Protein AF-A0A1Z4QS61-F1 (afdb_monomer)

pLDDT: mean 78.51, std 22.84, range [30.34, 98.31]

Structure (mmCIF, N/CA/C/O backbone):
data_AF-A0A1Z4QS61-F1
#
_entry.id   AF-A0A1Z4QS61-F1
#
loop_
_atom_site.group_PDB
_atom_site.id
_atom_site.type_symbol
_atom_site.label_atom_id
_atom_site.label_alt_id
_atom_site.label_comp_id
_atom_site.label_asym_id
_atom_site.label_entity_id
_atom_site.label_seq_id
_atom_site.pdbx_PDB_ins_code
_atom_site.Cartn_x
_atom_site.Cartn_y
_atom_site.Cartn_z
_atom_site.occupancy
_atom_site.B_iso_or_equiv
_atom_site.auth_seq_id
_atom_site.auth_comp_id
_atom_site.auth_asym_id
_atom_site.auth_atom_id
_atom_site.pdbx_PDB_model_num
ATOM 1 N N . MET A 1 1 ? 32.105 55.973 -30.816 1.00 40.69 1 MET A N 1
ATOM 2 C CA . MET A 1 1 ? 32.150 54.498 -30.723 1.00 40.69 1 MET A CA 1
ATOM 3 C C . MET A 1 1 ? 32.504 54.141 -29.289 1.00 40.69 1 MET A C 1
ATOM 5 O O . MET A 1 1 ? 33.666 54.233 -28.927 1.00 40.69 1 MET A O 1
ATOM 9 N N . LEU A 1 2 ? 31.498 53.883 -28.447 1.00 30.34 2 LEU A N 1
ATOM 10 C CA . LEU A 1 2 ? 31.691 53.588 -27.025 1.00 30.34 2 LEU A CA 1
ATOM 11 C C . LEU A 1 2 ? 31.617 52.071 -26.820 1.00 30.34 2 LEU A C 1
ATOM 13 O O . LEU A 1 2 ? 30.568 51.462 -27.009 1.00 30.34 2 LEU A O 1
ATOM 17 N N . SER A 1 3 ? 32.747 51.473 -26.465 1.00 35.41 3 SER A N 1
ATOM 18 C CA . SER A 1 3 ? 32.865 50.081 -26.044 1.00 35.41 3 SER A CA 1
ATOM 19 C C . SER A 1 3 ? 32.404 49.947 -24.593 1.00 35.41 3 SER A C 1
ATOM 21 O O . SER A 1 3 ? 33.088 50.417 -23.683 1.00 35.41 3 SER A O 1
ATOM 23 N N . VAL A 1 4 ? 31.258 49.308 -24.364 1.00 44.78 4 VAL A N 1
ATOM 24 C CA . VAL A 1 4 ? 30.815 48.940 -23.013 1.00 44.78 4 VAL A CA 1
ATOM 25 C C . VAL A 1 4 ? 31.485 47.619 -22.639 1.00 44.78 4 VAL A C 1
ATOM 27 O O . VAL A 1 4 ? 31.151 46.568 -23.180 1.00 44.78 4 VAL A O 1
ATOM 30 N N . GLN A 1 5 ? 32.462 47.679 -21.733 1.00 44.47 5 GLN A N 1
ATOM 31 C CA . GLN A 1 5 ? 33.024 46.495 -21.090 1.00 44.47 5 GLN A CA 1
ATOM 32 C C . GLN A 1 5 ? 32.063 45.996 -20.005 1.00 44.47 5 GLN A C 1
ATOM 34 O O . GLN A 1 5 ? 31.760 46.717 -19.056 1.00 44.47 5 GLN A O 1
ATOM 39 N N . PHE A 1 6 ? 31.602 44.752 -20.132 1.00 41.78 6 PHE A N 1
ATOM 40 C CA . PHE A 1 6 ? 30.799 44.087 -19.108 1.00 41.78 6 PHE A CA 1
ATOM 41 C C . PHE A 1 6 ? 31.707 43.498 -18.021 1.00 41.78 6 PHE A C 1
ATOM 43 O O . PHE A 1 6 ? 32.411 42.512 -18.232 1.00 41.78 6 PHE A O 1
ATOM 50 N N . ASN A 1 7 ? 31.687 44.118 -16.841 1.00 44.28 7 ASN A N 1
ATOM 51 C CA . ASN A 1 7 ? 32.358 43.635 -15.639 1.00 44.28 7 ASN A CA 1
ATOM 52 C C . ASN A 1 7 ? 31.448 42.618 -14.920 1.00 44.28 7 ASN A C 1
ATOM 54 O O . ASN A 1 7 ? 30.416 42.979 -14.357 1.00 44.28 7 ASN A O 1
ATOM 58 N N . TYR A 1 8 ? 31.819 41.335 -14.950 1.00 46.06 8 TYR A N 1
ATOM 59 C CA . TYR A 1 8 ? 30.986 40.220 -14.476 1.00 46.06 8 TYR A CA 1
ATOM 60 C C . TYR A 1 8 ? 30.789 40.158 -12.947 1.00 46.06 8 TYR A C 1
ATOM 62 O O . TYR A 1 8 ? 30.007 39.343 -12.462 1.00 46.06 8 TYR A O 1
ATOM 70 N N . LYS A 1 9 ? 31.466 41.009 -12.161 1.00 39.69 9 LYS A N 1
ATOM 71 C CA . LYS A 1 9 ? 31.415 40.969 -10.687 1.00 39.69 9 LYS A CA 1
ATOM 72 C C . LYS A 1 9 ? 30.231 41.718 -10.051 1.00 39.69 9 LYS A C 1
ATOM 74 O O . LYS A 1 9 ? 30.131 41.736 -8.830 1.00 39.69 9 LYS A O 1
ATOM 79 N N . GLN A 1 10 ? 29.319 42.287 -10.847 1.00 42.16 10 GLN A N 1
ATOM 80 C CA . GLN A 1 10 ? 28.096 42.961 -10.367 1.00 42.16 10 GLN A CA 1
ATOM 81 C C . GLN A 1 10 ? 26.777 42.268 -10.765 1.00 42.16 10 GLN A C 1
ATOM 83 O O . GLN A 1 10 ? 25.709 42.806 -10.500 1.00 42.16 10 GLN A O 1
ATOM 88 N N . VAL A 1 11 ? 26.809 41.055 -11.330 1.00 48.56 11 VAL A N 1
ATOM 89 C CA . VAL A 1 11 ? 25.585 40.281 -11.666 1.00 48.56 11 VAL A CA 1
ATOM 90 C C . VAL A 1 11 ? 25.085 39.444 -10.471 1.00 48.56 11 VAL A C 1
ATOM 92 O O . VAL A 1 11 ? 24.235 38.571 -10.602 1.00 48.56 11 VAL A O 1
ATOM 95 N N . LEU A 1 12 ? 25.610 39.708 -9.272 1.00 48.03 12 LEU A N 1
ATOM 96 C CA . LEU A 1 12 ? 25.282 38.989 -8.045 1.00 48.03 12 LEU A CA 1
ATOM 97 C C . LEU A 1 12 ? 24.601 39.922 -7.041 1.00 48.03 12 LEU A C 1
ATOM 99 O O . LEU A 1 12 ? 25.188 40.292 -6.030 1.00 48.03 12 LEU A O 1
ATOM 103 N N . ASN A 1 13 ? 23.383 40.350 -7.360 1.00 39.97 13 ASN A N 1
ATOM 104 C CA . ASN A 1 13 ? 22.291 40.571 -6.410 1.00 39.97 13 ASN A CA 1
ATOM 105 C C . ASN A 1 13 ? 21.088 41.172 -7.141 1.00 39.97 13 ASN A C 1
ATOM 107 O O . ASN A 1 13 ? 21.248 42.049 -7.979 1.00 39.97 13 ASN A O 1
ATOM 111 N N . LEU A 1 14 ? 19.900 40.723 -6.733 1.00 40.38 14 LEU A N 1
ATOM 112 C CA . LEU A 1 14 ? 18.563 41.107 -7.199 1.00 40.38 14 LEU A CA 1
ATOM 113 C C . LEU A 1 14 ? 18.094 40.468 -8.514 1.00 40.38 14 LEU A C 1
ATOM 115 O O . LEU A 1 14 ? 18.149 41.064 -9.583 1.00 40.38 14 LEU A O 1
ATOM 119 N N . ALA A 1 15 ? 17.427 39.322 -8.376 1.00 40.47 15 ALA A N 1
ATOM 120 C CA . ALA A 1 15 ? 16.177 39.101 -9.095 1.00 40.47 15 ALA A CA 1
ATOM 121 C C . ALA A 1 15 ? 15.183 38.331 -8.207 1.00 40.47 15 ALA A C 1
ATOM 123 O O . ALA A 1 15 ? 15.268 37.122 -8.034 1.00 40.47 15 ALA A O 1
ATOM 124 N N . CYS A 1 16 ? 14.267 39.111 -7.633 1.00 40.31 16 CYS A N 1
ATOM 125 C CA . CYS A 1 16 ? 12.864 38.799 -7.365 1.00 40.31 16 CYS A CA 1
ATOM 126 C C . CYS A 1 16 ? 12.505 37.589 -6.484 1.00 40.31 16 CYS A C 1
ATOM 128 O O . CYS A 1 16 ? 12.325 36.456 -6.917 1.00 40.31 16 CYS A O 1
ATOM 130 N N . ILE A 1 17 ? 12.220 37.944 -5.231 1.00 43.66 17 ILE A N 1
ATOM 131 C CA . ILE A 1 17 ? 11.199 37.337 -4.379 1.00 43.66 17 ILE A CA 1
ATOM 132 C C . ILE A 1 17 ? 9.863 37.252 -5.140 1.00 43.66 17 ILE A C 1
ATOM 134 O O . ILE A 1 17 ? 9.443 38.224 -5.764 1.00 43.66 17 ILE A O 1
ATOM 138 N N . SER A 1 18 ? 9.204 36.097 -4.988 1.00 52.41 18 SER A N 1
ATOM 139 C CA . SER A 1 18 ? 7.803 35.765 -5.299 1.00 52.41 18 SER A CA 1
ATOM 140 C C . SER A 1 18 ? 7.351 35.927 -6.750 1.00 52.41 18 SER A C 1
ATOM 142 O O . SER A 1 18 ? 7.246 37.046 -7.219 1.00 52.41 18 SER A O 1
ATOM 144 N N . VAL A 1 19 ? 6.958 34.826 -7.402 1.00 38.25 19 VAL A N 1
ATOM 145 C CA . VAL A 1 19 ? 5.562 34.536 -7.795 1.00 38.25 19 VAL A CA 1
ATOM 146 C C . VAL A 1 19 ? 5.474 33.037 -8.113 1.00 38.25 19 VAL A C 1
ATOM 148 O O . VAL A 1 19 ? 6.235 32.528 -8.927 1.00 38.25 19 VAL A O 1
ATOM 151 N N . GLY A 1 20 ? 4.518 32.342 -7.493 1.00 40.50 20 GLY A N 1
ATOM 152 C CA . GLY A 1 20 ? 4.046 31.043 -7.968 1.00 40.50 20 GLY A CA 1
ATOM 153 C C . GLY A 1 20 ? 4.617 29.841 -7.227 1.00 40.50 20 GLY A C 1
ATOM 154 O O . GLY A 1 20 ? 5.466 29.123 -7.742 1.00 40.50 20 GLY A O 1
ATOM 155 N N . PHE A 1 21 ? 4.028 29.523 -6.071 1.00 46.56 21 PHE A N 1
ATOM 156 C CA . PHE A 1 21 ? 3.717 28.117 -5.821 1.00 46.56 21 PHE A CA 1
ATOM 157 C C . PHE A 1 21 ? 3.031 27.604 -7.090 1.00 46.56 21 PHE A C 1
ATOM 159 O O . PHE A 1 21 ? 1.909 28.016 -7.391 1.00 46.56 21 PHE A O 1
ATOM 166 N N . VAL A 1 22 ? 3.716 26.761 -7.861 1.00 41.34 22 VAL A N 1
ATOM 167 C CA . VAL A 1 22 ? 3.061 25.957 -8.886 1.00 41.34 22 VAL A CA 1
ATOM 168 C C . VAL A 1 22 ? 2.169 25.000 -8.109 1.00 41.34 22 VAL A C 1
ATOM 170 O O . VAL A 1 22 ? 2.571 23.909 -7.713 1.00 41.34 22 VAL A O 1
ATOM 173 N N . PHE A 1 23 ? 0.947 25.447 -7.825 1.00 44.31 23 PHE A N 1
ATOM 174 C CA . PHE A 1 23 ? -0.162 24.535 -7.664 1.00 44.31 23 PHE A CA 1
ATOM 175 C C . PHE A 1 23 ? -0.207 23.768 -8.979 1.00 44.31 23 PHE A C 1
ATOM 177 O O . PHE A 1 23 ? -0.725 24.262 -9.979 1.00 44.31 23 PHE A O 1
ATOM 184 N N . PHE A 1 24 ? 0.368 22.567 -8.994 1.00 37.81 24 PHE A N 1
ATOM 185 C CA . PHE A 1 24 ? -0.113 21.549 -9.904 1.00 37.81 24 PHE A CA 1
ATOM 186 C C . PHE A 1 24 ? -1.579 21.341 -9.523 1.00 37.81 24 PHE A C 1
ATOM 188 O O . PHE A 1 24 ? -1.915 20.534 -8.658 1.00 37.81 24 PHE A O 1
ATOM 195 N N . LEU A 1 25 ? -2.454 22.130 -10.148 1.00 40.47 25 LEU A N 1
ATOM 196 C CA . LEU A 1 25 ? -3.815 21.733 -10.442 1.00 40.47 25 LEU A CA 1
ATOM 197 C C . LEU A 1 25 ? -3.661 20.521 -11.353 1.00 40.47 25 LEU A C 1
ATOM 199 O O . LEU A 1 25 ? -3.701 20.623 -12.577 1.00 40.47 25 LEU A O 1
ATOM 203 N N . THR A 1 26 ? -3.398 19.365 -10.746 1.00 50.16 26 THR A N 1
ATOM 204 C CA . THR A 1 26 ? -3.689 18.115 -11.417 1.00 50.16 26 THR A CA 1
ATOM 205 C C . THR A 1 26 ? -5.160 18.222 -11.804 1.00 50.16 26 THR A C 1
ATOM 207 O O . THR A 1 26 ? -5.977 18.634 -10.968 1.00 50.16 26 THR A O 1
ATOM 210 N N . PRO A 1 27 ? -5.537 17.938 -13.061 1.00 39.41 27 PRO A N 1
ATOM 211 C CA . PRO A 1 27 ? -6.939 17.709 -13.326 1.00 39.41 27 PRO A CA 1
ATOM 212 C C . PRO A 1 27 ? -7.346 16.634 -12.325 1.00 39.41 27 PRO A C 1
ATOM 214 O O . PRO A 1 27 ? -6.753 15.551 -12.302 1.00 39.41 27 PRO A O 1
ATOM 217 N N . ALA A 1 28 ? -8.284 16.968 -11.433 1.00 45.16 28 ALA A N 1
ATOM 218 C CA . ALA A 1 28 ? -8.984 15.963 -10.662 1.00 45.16 28 ALA A CA 1
ATOM 219 C C . ALA A 1 28 ? -9.399 14.936 -11.704 1.00 45.16 28 ALA A C 1
ATOM 221 O O . ALA A 1 28 ? -10.130 15.288 -12.631 1.00 45.16 28 ALA A O 1
ATOM 222 N N . ALA A 1 29 ? -8.799 13.744 -11.645 1.00 46.62 29 ALA A N 1
ATOM 223 C CA . ALA A 1 29 ? -9.075 12.698 -12.603 1.00 46.62 29 ALA A CA 1
ATOM 224 C C . ALA A 1 29 ? -10.589 12.529 -12.572 1.00 46.62 29 ALA A C 1
ATOM 226 O O . ALA A 1 29 ? -11.142 12.049 -11.580 1.00 46.62 29 ALA A O 1
ATOM 227 N N . ASN A 1 30 ? -11.258 13.041 -13.606 1.00 41.47 30 ASN A N 1
ATOM 228 C CA . ASN A 1 30 ? -12.687 12.911 -13.771 1.00 41.47 30 ASN A CA 1
ATOM 229 C C . ASN A 1 30 ? -12.888 11.423 -14.004 1.00 41.47 30 ASN A C 1
ATOM 231 O O . ASN A 1 30 ? -12.782 10.931 -15.124 1.00 41.47 30 ASN A O 1
ATOM 235 N N . SER A 1 31 ? -13.086 10.689 -12.912 1.00 46.88 31 SER A N 1
ATOM 236 C CA . SER A 1 31 ? -13.507 9.307 -12.939 1.00 46.88 31 SER A CA 1
ATOM 237 C C . SER A 1 31 ? -14.890 9.315 -13.570 1.00 46.88 31 SER A C 1
ATOM 239 O O . SER A 1 31 ? -15.891 9.492 -12.870 1.00 46.88 31 SER A O 1
ATOM 241 N N . GLN A 1 32 ? -14.951 9.196 -14.896 1.00 45.25 32 GLN A N 1
ATOM 242 C CA . GLN A 1 32 ? -16.205 8.908 -15.565 1.00 45.25 32 GLN A CA 1
ATOM 243 C C . GLN A 1 32 ? -16.778 7.654 -14.890 1.00 45.25 32 GLN A C 1
ATOM 245 O O . GLN A 1 32 ? -16.056 6.662 -14.725 1.00 45.25 32 GLN A O 1
ATOM 250 N N . PRO A 1 33 ? -18.026 7.698 -14.399 1.00 46.38 33 PRO A N 1
ATOM 251 C CA . PRO A 1 33 ? -18.638 6.514 -13.832 1.00 46.38 33 PRO A CA 1
ATOM 252 C C . PRO A 1 33 ? -18.687 5.446 -14.925 1.00 46.38 33 PRO A C 1
ATOM 254 O O . PRO A 1 33 ? -19.151 5.711 -16.032 1.00 46.38 33 PRO A O 1
ATOM 257 N N . PHE A 1 34 ? -18.203 4.239 -14.619 1.00 54.38 34 PHE A N 1
ATOM 258 C CA . PHE A 1 34 ? -18.430 3.097 -15.500 1.00 54.38 34 PHE A CA 1
ATOM 259 C C . PHE A 1 34 ? -19.944 2.971 -15.728 1.00 54.38 34 PHE A C 1
ATOM 261 O O . PHE A 1 34 ? -20.699 3.154 -14.765 1.00 54.38 34 PHE A O 1
ATOM 268 N N . PRO A 1 35 ? -20.392 2.657 -16.957 1.00 45.56 35 PRO A N 1
ATOM 269 C CA . PRO A 1 35 ? -21.793 2.762 -17.385 1.00 45.56 35 PRO A CA 1
ATOM 270 C C . PRO A 1 35 ? -22.804 1.987 -16.520 1.00 45.56 35 PRO A C 1
ATOM 272 O O . PRO A 1 35 ? -23.994 2.270 -16.572 1.00 45.56 35 PRO A O 1
ATOM 275 N N . ASN A 1 36 ? -22.338 1.084 -15.652 1.00 53.66 36 ASN A N 1
ATOM 276 C CA . ASN A 1 36 ? -23.175 0.257 -14.782 1.00 53.66 36 ASN A CA 1
ATOM 277 C C . ASN A 1 36 ? -23.084 0.647 -13.292 1.00 53.66 36 ASN A C 1
ATOM 279 O O . ASN A 1 36 ? -23.487 -0.119 -12.421 1.00 53.66 36 ASN A O 1
ATOM 283 N N . GLY A 1 37 ? -22.465 1.785 -12.956 1.00 53.12 37 GLY A N 1
ATOM 284 C CA . GLY A 1 37 ? -22.227 2.207 -11.567 1.00 53.12 37 GLY A CA 1
ATOM 285 C C . GLY A 1 37 ? -21.187 1.367 -10.810 1.00 53.12 37 GLY A C 1
ATOM 286 O O . GLY A 1 37 ? -20.838 1.710 -9.676 1.00 53.12 37 GLY A O 1
ATOM 287 N N . SER A 1 38 ? -20.658 0.316 -11.444 1.00 54.12 38 SER A N 1
ATOM 288 C CA . SER A 1 38 ? -19.641 -0.583 -10.912 1.00 54.12 38 SER A CA 1
ATOM 289 C C . SER A 1 38 ? -18.318 0.147 -10.706 1.00 54.12 38 SER A C 1
ATOM 291 O O . SER A 1 38 ? -17.730 0.679 -11.646 1.00 54.12 38 SER A O 1
ATOM 293 N N . THR A 1 39 ? -17.815 0.146 -9.477 1.00 56.25 39 THR A N 1
ATOM 294 C CA . THR A 1 39 ? -16.443 0.570 -9.198 1.00 56.25 39 THR A CA 1
ATOM 295 C C . THR A 1 39 ? -15.502 -0.471 -9.811 1.00 56.25 39 THR A C 1
ATOM 297 O O . THR A 1 39 ? -15.662 -1.658 -9.513 1.00 56.25 39 THR A O 1
ATOM 300 N N . PRO A 1 40 ? -14.541 -0.090 -10.670 1.00 57.66 40 PRO A N 1
ATOM 301 C CA . PRO A 1 40 ? -13.662 -1.066 -11.294 1.00 57.66 40 PRO A CA 1
ATOM 302 C C . PRO A 1 40 ? -12.863 -1.783 -10.204 1.00 57.66 40 PRO A C 1
ATOM 304 O O . PRO A 1 40 ? -12.410 -1.150 -9.241 1.00 57.66 40 PRO A O 1
ATOM 307 N N . LYS A 1 41 ? -12.708 -3.107 -10.346 1.00 55.78 41 LYS A N 1
ATOM 308 C CA . LYS A 1 41 ? -11.989 -3.959 -9.381 1.00 55.78 41 LYS A CA 1
ATOM 309 C C . LYS A 1 41 ? -10.583 -3.422 -9.092 1.00 55.78 41 LYS A C 1
ATOM 311 O O . LYS A 1 41 ? -10.115 -3.521 -7.967 1.00 55.78 41 LYS A O 1
ATOM 316 N N . PHE A 1 42 ? -9.988 -2.752 -10.075 1.00 62.19 42 PHE A N 1
ATOM 317 C CA . PHE A 1 42 ? -8.706 -2.070 -9.986 1.00 62.19 42 PHE A CA 1
ATOM 318 C C . PHE A 1 42 ? -8.859 -0.628 -10.474 1.00 62.19 42 PHE A C 1
ATOM 320 O O . PHE A 1 42 ? -9.665 -0.354 -11.361 1.00 62.19 42 PHE A O 1
ATOM 327 N N . PHE A 1 43 ? -8.136 0.309 -9.872 1.00 76.19 43 PHE A N 1
ATOM 328 C CA . PHE A 1 43 ? -8.029 1.678 -10.382 1.00 76.19 43 PHE A CA 1
ATOM 329 C C . PHE A 1 43 ? -6.677 1.854 -11.078 1.00 76.19 43 PHE A C 1
ATOM 331 O O . PHE A 1 43 ? -5.799 1.005 -10.944 1.00 76.19 43 PHE A O 1
ATOM 338 N N . ILE A 1 44 ? -6.526 2.919 -11.861 1.00 81.12 44 ILE A N 1
ATOM 339 C CA . ILE A 1 44 ? -5.297 3.214 -12.607 1.00 81.12 44 ILE A CA 1
ATOM 340 C C . ILE A 1 44 ? -4.374 4.128 -11.794 1.00 81.12 44 ILE A C 1
ATOM 342 O O . ILE A 1 44 ? -4.842 4.920 -10.974 1.00 81.12 44 ILE A O 1
ATOM 346 N N . CYS A 1 45 ? -3.064 4.005 -12.013 1.00 89.31 45 CYS A N 1
ATOM 347 C CA . CYS A 1 45 ? -2.094 4.995 -11.545 1.00 89.31 45 CYS A CA 1
ATOM 348 C C . CYS A 1 45 ? -2.379 6.369 -12.190 1.00 89.31 45 CYS A C 1
ATOM 350 O O . CYS A 1 45 ? -3.082 6.430 -13.206 1.00 89.31 45 CYS A O 1
ATOM 352 N N . PRO A 1 46 ? -1.874 7.477 -11.616 1.00 86.00 46 PRO A N 1
ATOM 353 C CA . PRO A 1 46 ? -1.989 8.793 -12.239 1.00 86.00 46 PRO A CA 1
ATOM 354 C C . PRO A 1 46 ? -1.471 8.800 -13.680 1.00 86.00 46 PRO A C 1
ATOM 356 O O . PRO A 1 46 ? -0.613 7.999 -14.047 1.00 86.00 46 PRO A O 1
ATOM 359 N N . GLN A 1 47 ? -1.995 9.714 -14.498 1.00 83.44 47 GLN A N 1
ATOM 360 C CA . GLN A 1 47 ? -1.625 9.819 -15.908 1.00 83.44 47 GLN A CA 1
ATOM 361 C C . GLN A 1 47 ? -0.104 9.942 -16.080 1.00 83.44 47 GLN A C 1
ATOM 363 O O . GLN A 1 47 ? 0.544 10.713 -15.376 1.00 83.44 47 GLN A O 1
ATOM 368 N N . GLY A 1 48 ? 0.446 9.187 -17.035 1.00 83.62 48 GLY A N 1
ATOM 369 C CA . GLY A 1 48 ? 1.883 9.170 -17.309 1.00 83.62 48 GLY A CA 1
ATOM 370 C C . GLY A 1 48 ? 2.712 8.400 -16.278 1.00 83.62 48 GLY A C 1
ATOM 371 O O . GLY A 1 48 ? 3.930 8.529 -16.288 1.00 83.62 48 GLY A O 1
ATOM 372 N N . ILE A 1 49 ? 2.079 7.629 -15.387 1.00 91.12 49 ILE A N 1
ATOM 373 C CA . ILE A 1 49 ? 2.752 6.760 -14.418 1.00 91.12 49 ILE A CA 1
ATOM 374 C C . ILE A 1 49 ? 2.281 5.319 -14.624 1.00 91.12 49 ILE A C 1
ATOM 376 O O . ILE A 1 49 ? 1.080 5.038 -14.684 1.00 91.12 49 ILE A O 1
ATOM 380 N N . THR A 1 50 ? 3.239 4.404 -14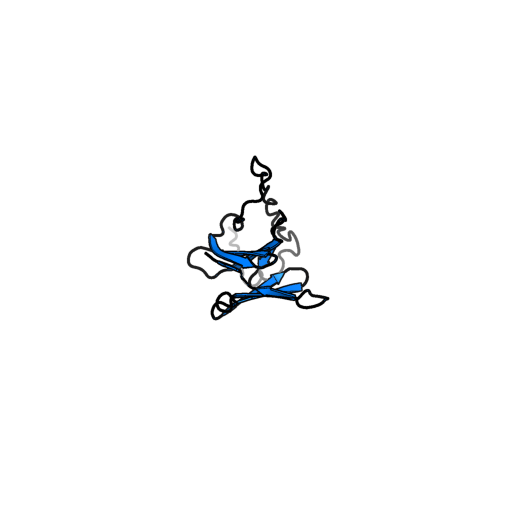.710 1.00 90.94 50 THR A N 1
ATOM 381 C CA . THR A 1 50 ? 3.019 2.976 -14.927 1.00 90.94 50 THR A CA 1
ATOM 382 C C . THR A 1 50 ? 2.707 2.273 -13.609 1.00 90.94 50 THR A C 1
ATOM 384 O O . THR A 1 50 ? 3.196 2.641 -12.541 1.00 90.94 50 THR A O 1
ATOM 387 N N . ARG A 1 51 ? 1.859 1.247 -13.676 1.00 93.00 51 ARG A N 1
ATOM 388 C CA . ARG A 1 51 ? 1.518 0.375 -12.549 1.00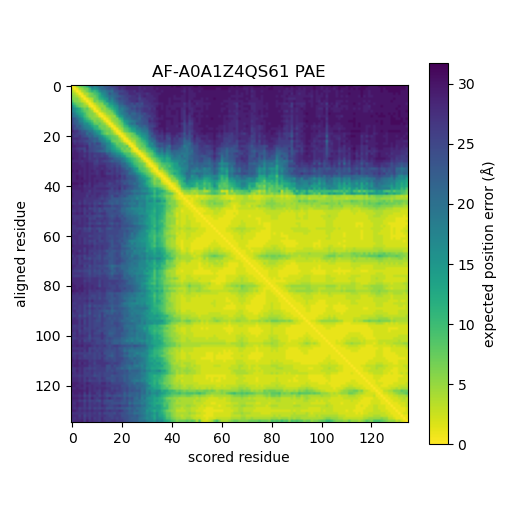 93.00 51 ARG A CA 1
ATOM 389 C C . ARG A 1 51 ? 2.477 -0.809 -12.514 1.00 93.00 51 ARG A C 1
ATOM 391 O O . ARG A 1 51 ? 2.538 -1.551 -13.487 1.00 93.00 51 ARG A O 1
ATOM 398 N N . PHE A 1 52 ? 3.157 -1.012 -11.393 1.00 93.12 52 PHE A N 1
ATOM 399 C CA . PHE A 1 52 ? 4.092 -2.128 -11.216 1.00 93.12 52 PHE A CA 1
ATOM 400 C C . PHE A 1 52 ? 3.465 -3.327 -10.531 1.00 93.12 52 PHE A C 1
ATOM 402 O O . PHE A 1 52 ? 3.728 -4.459 -10.912 1.00 93.12 52 PHE A O 1
ATOM 409 N N . ALA A 1 53 ? 2.626 -3.076 -9.533 1.00 92.31 53 ALA A N 1
ATOM 410 C CA . ALA A 1 53 ? 1.941 -4.129 -8.808 1.00 92.31 53 ALA A CA 1
ATOM 411 C C . ALA A 1 53 ? 0.580 -3.639 -8.342 1.00 92.31 53 ALA A C 1
ATOM 413 O O . ALA A 1 53 ? 0.391 -2.454 -8.042 1.00 92.31 53 ALA A O 1
ATOM 414 N N . THR A 1 54 ? -0.353 -4.572 -8.231 1.00 92.94 54 THR A N 1
ATOM 415 C CA . THR A 1 54 ? -1.647 -4.371 -7.602 1.00 92.94 54 THR A CA 1
ATOM 416 C C . THR A 1 54 ? -1.789 -5.320 -6.433 1.00 92.94 54 THR A C 1
ATOM 418 O O . THR A 1 54 ? -1.580 -6.522 -6.543 1.00 92.94 54 THR A O 1
ATOM 421 N N . LEU A 1 55 ? -2.204 -4.773 -5.296 1.00 93.94 55 LEU A N 1
ATOM 422 C CA . LEU A 1 55 ? -2.441 -5.541 -4.086 1.00 93.94 55 LEU A CA 1
ATOM 423 C C . LEU A 1 55 ? -3.830 -5.231 -3.545 1.00 93.94 55 LEU A C 1
ATOM 425 O O . LEU A 1 55 ? -4.311 -4.102 -3.602 1.00 93.94 55 LEU A O 1
ATOM 429 N N . VAL A 1 56 ? -4.475 -6.242 -2.981 1.00 93.38 56 VAL A N 1
ATOM 430 C CA . VAL A 1 56 ? -5.774 -6.116 -2.321 1.00 93.38 56 VAL A CA 1
ATOM 431 C C . VAL A 1 56 ? -5.603 -6.544 -0.879 1.00 93.38 56 VAL A C 1
ATOM 433 O O . VAL A 1 56 ? -5.131 -7.646 -0.606 1.00 93.38 56 VAL A O 1
ATOM 436 N N . THR A 1 57 ? -6.007 -5.693 0.054 1.00 94.94 57 THR A N 1
ATOM 437 C CA . THR A 1 57 ? -6.065 -6.007 1.479 1.00 94.94 57 THR A CA 1
ATOM 438 C C . THR A 1 57 ? -7.504 -6.280 1.920 1.00 94.94 57 THR A C 1
ATOM 440 O O . THR A 1 57 ? -8.462 -6.285 1.137 1.00 94.94 57 THR A O 1
ATOM 443 N N . THR A 1 58 ? -7.692 -6.503 3.218 1.00 93.44 58 THR A N 1
ATOM 444 C CA . THR A 1 58 ? -9.029 -6.610 3.805 1.00 93.44 58 THR A CA 1
ATOM 445 C C . THR A 1 58 ? -9.865 -5.336 3.640 1.00 93.44 58 THR A C 1
ATOM 447 O O . THR A 1 58 ? -11.086 -5.448 3.548 1.00 93.44 58 THR A O 1
ATOM 450 N N . LYS A 1 59 ? -9.253 -4.143 3.564 1.00 94.69 59 LYS A N 1
ATOM 451 C CA . LYS A 1 59 ? -9.978 -2.858 3.503 1.00 94.69 59 LYS A CA 1
ATOM 452 C C . LYS A 1 59 ? -9.574 -1.940 2.354 1.00 94.69 59 LYS A C 1
ATOM 454 O O . LYS A 1 59 ? -10.334 -1.020 2.062 1.00 94.69 59 LYS A O 1
ATOM 459 N N . HIS A 1 60 ? -8.450 -2.181 1.689 1.00 94.50 60 HIS A N 1
ATOM 460 C CA . HIS A 1 60 ? -7.915 -1.311 0.646 1.00 94.50 60 HIS A CA 1
ATOM 461 C C . HIS A 1 60 ? -7.580 -2.078 -0.633 1.00 94.50 60 HIS A C 1
ATOM 463 O O . HIS A 1 60 ? -7.135 -3.222 -0.591 1.00 94.50 60 HIS A O 1
ATOM 469 N N . ASP A 1 61 ? -7.771 -1.411 -1.765 1.00 93.69 61 ASP A N 1
ATOM 470 C CA . ASP A 1 61 ? -7.130 -1.748 -3.033 1.00 93.69 61 ASP A CA 1
ATOM 471 C C . ASP A 1 61 ? -5.911 -0.823 -3.184 1.00 93.69 61 ASP A C 1
ATOM 473 O O . ASP A 1 61 ? -6.008 0.375 -2.892 1.00 93.69 61 ASP A O 1
ATOM 477 N N . LEU A 1 62 ? -4.773 -1.360 -3.618 1.00 94.69 62 LEU A N 1
ATOM 478 C CA . LEU A 1 62 ? -3.485 -0.671 -3.688 1.00 94.69 62 LEU A CA 1
ATOM 479 C C . LEU A 1 62 ? -2.849 -0.867 -5.063 1.00 94.69 62 LEU A C 1
ATOM 481 O O . LEU A 1 62 ? -2.875 -1.975 -5.595 1.00 94.69 62 LEU A O 1
ATOM 485 N N . ASN A 1 63 ? -2.189 0.172 -5.565 1.00 94.94 63 ASN A N 1
ATOM 486 C CA . ASN A 1 63 ? -1.246 0.075 -6.671 1.00 94.94 63 ASN A CA 1
ATOM 487 C C . ASN A 1 63 ? 0.095 0.692 -6.279 1.00 94.94 63 ASN A C 1
ATOM 489 O O . ASN A 1 63 ? 0.138 1.806 -5.749 1.00 94.94 63 ASN A O 1
ATOM 493 N N . LEU A 1 64 ? 1.175 -0.007 -6.612 1.00 95.56 64 LEU A N 1
ATOM 494 C CA . LEU A 1 64 ? 2.507 0.580 -6.696 1.00 95.56 64 LEU A CA 1
ATOM 495 C C . LEU A 1 64 ? 2.676 1.182 -8.088 1.00 95.56 64 LEU A C 1
ATOM 497 O O . LEU A 1 64 ? 2.439 0.506 -9.093 1.00 95.56 64 LEU A O 1
ATOM 501 N N . CYS A 1 65 ? 3.038 2.458 -8.134 1.00 95.31 65 CYS A N 1
ATOM 502 C CA . CYS A 1 65 ? 3.096 3.243 -9.357 1.00 95.31 65 CYS A CA 1
ATOM 503 C C . CYS A 1 65 ? 4.479 3.896 -9.499 1.00 95.31 65 CYS A C 1
ATOM 505 O O . CYS A 1 65 ? 4.985 4.468 -8.532 1.00 95.31 65 CYS A O 1
ATOM 507 N N . GLY A 1 66 ? 5.067 3.847 -10.692 1.00 94.38 66 GLY A N 1
ATOM 508 C CA . GLY A 1 66 ? 6.380 4.420 -11.000 1.00 94.38 66 GLY A CA 1
ATOM 509 C C . GLY A 1 66 ? 6.551 4.732 -12.487 1.00 94.38 66 GLY A C 1
ATOM 510 O O . GLY A 1 66 ? 5.675 4.438 -13.301 1.00 94.38 66 GLY A O 1
ATOM 511 N N . GLN A 1 67 ? 7.659 5.380 -12.839 1.00 92.75 67 GLN A N 1
ATOM 512 C CA . GLN A 1 67 ? 8.058 5.542 -14.241 1.00 92.75 67 GLN A CA 1
ATOM 513 C C . GLN A 1 67 ? 8.661 4.231 -14.737 1.00 92.75 67 GLN A C 1
ATOM 515 O O . GLN A 1 67 ? 9.350 3.557 -13.984 1.00 92.75 67 GLN A O 1
ATOM 520 N N . GLU A 1 68 ? 8.403 3.844 -15.981 1.00 87.94 68 GLU A N 1
ATOM 521 C CA . GLU A 1 68 ? 8.969 2.608 -16.527 1.00 87.94 68 GLU A CA 1
ATOM 522 C C . GLU A 1 68 ? 10.506 2.609 -16.440 1.00 87.94 68 GLU A C 1
ATOM 524 O O . GLU A 1 68 ? 11.146 3.597 -16.790 1.00 87.94 68 GLU A O 1
ATOM 529 N N . GLY A 1 69 ? 11.087 1.513 -15.943 1.00 87.00 69 GLY A N 1
ATOM 530 C CA . GLY A 1 69 ? 12.532 1.397 -15.705 1.00 87.00 69 GLY A CA 1
ATOM 531 C C . GLY A 1 69 ? 13.035 1.993 -14.383 1.00 87.00 69 GLY A C 1
ATOM 532 O O . GLY A 1 69 ? 14.204 1.809 -14.065 1.00 87.00 69 GLY A O 1
ATOM 533 N N . GLU A 1 70 ? 12.172 2.645 -13.601 1.00 90.69 70 GLU A N 1
ATOM 534 C CA . GLU A 1 70 ? 12.497 3.247 -12.300 1.00 90.69 70 GLU A CA 1
ATOM 535 C C . GLU A 1 70 ? 11.820 2.503 -11.138 1.00 90.69 70 GLU A C 1
ATOM 537 O O . GLU A 1 70 ? 10.955 1.646 -11.332 1.00 90.69 70 GLU A O 1
ATOM 542 N N . GLU A 1 71 ? 12.176 2.853 -9.900 1.00 90.88 71 GLU A N 1
ATOM 543 C CA . GLU A 1 71 ? 11.468 2.367 -8.712 1.00 90.88 71 GLU A CA 1
ATOM 544 C C . GLU A 1 71 ? 10.053 2.962 -8.579 1.00 90.88 71 GLU A C 1
ATOM 546 O O . GLU A 1 71 ? 9.707 4.001 -9.150 1.00 90.88 71 GLU A O 1
ATOM 551 N N . ALA A 1 72 ? 9.199 2.297 -7.791 1.00 94.62 72 ALA A N 1
ATOM 552 C CA . ALA A 1 72 ? 7.873 2.822 -7.480 1.00 94.62 72 ALA A CA 1
ATOM 553 C C . ALA A 1 72 ? 8.006 4.131 -6.688 1.00 94.62 72 ALA A C 1
ATOM 555 O O . ALA A 1 72 ? 8.579 4.158 -5.601 1.00 94.62 72 ALA A O 1
ATOM 556 N N . THR A 1 73 ? 7.414 5.206 -7.198 1.00 96.12 73 THR A N 1
ATOM 557 C CA . THR A 1 73 ? 7.476 6.542 -6.589 1.00 96.12 73 THR A CA 1
ATOM 558 C C . THR A 1 73 ? 6.193 6.920 -5.860 1.00 96.12 73 THR A C 1
ATOM 560 O O . THR A 1 73 ? 6.198 7.805 -5.002 1.00 96.12 73 THR A O 1
ATOM 563 N N . LEU A 1 74 ? 5.081 6.242 -6.154 1.00 96.38 74 LEU A N 1
ATOM 564 C CA . LEU A 1 74 ? 3.782 6.499 -5.547 1.00 96.38 74 LEU A CA 1
ATOM 565 C C . LEU A 1 74 ? 3.121 5.202 -5.080 1.00 96.38 74 LEU A C 1
ATOM 567 O O . LEU A 1 74 ? 3.098 4.193 -5.785 1.00 96.38 74 LEU A O 1
ATOM 571 N N . LEU A 1 75 ? 2.479 5.280 -3.918 1.00 96.62 75 LEU A N 1
ATOM 572 C CA . LEU A 1 75 ? 1.484 4.316 -3.481 1.00 96.62 75 LEU A CA 1
ATOM 573 C C . LEU A 1 75 ? 0.107 4.937 -3.698 1.00 96.62 75 LEU A C 1
ATOM 575 O O . LEU A 1 75 ? -0.263 5.926 -3.063 1.00 96.62 75 LEU A O 1
ATOM 579 N N . ALA A 1 76 ? -0.660 4.357 -4.606 1.00 95.06 76 ALA A N 1
ATOM 580 C CA . ALA A 1 76 ? -2.038 4.746 -4.828 1.00 95.06 76 ALA A CA 1
ATOM 581 C C . ALA A 1 76 ? -2.948 3.766 -4.075 1.00 95.06 76 ALA A C 1
ATOM 583 O O . ALA A 1 76 ? -2.739 2.556 -4.125 1.00 95.06 76 ALA A O 1
ATOM 584 N N . LEU A 1 77 ? -3.924 4.278 -3.329 1.00 93.50 77 LEU A N 1
ATOM 585 C CA . LEU A 1 77 ? -4.745 3.507 -2.399 1.00 93.50 77 LEU A CA 1
ATOM 586 C C . LEU A 1 77 ? -6.204 3.954 -2.425 1.00 93.50 77 LEU A C 1
ATOM 588 O O . LEU A 1 77 ? -6.517 5.138 -2.534 1.00 93.50 77 LEU A O 1
ATOM 592 N N . ARG A 1 78 ? -7.111 2.992 -2.297 1.00 91.88 78 ARG A N 1
ATOM 593 C CA . ARG A 1 78 ? -8.558 3.211 -2.291 1.00 91.88 78 ARG A CA 1
ATOM 594 C C . ARG A 1 78 ? -9.194 2.318 -1.245 1.00 91.88 78 ARG A C 1
ATOM 596 O O . ARG A 1 78 ? -8.928 1.123 -1.220 1.00 91.88 78 ARG A O 1
ATOM 603 N N . ILE A 1 79 ? -10.071 2.868 -0.410 1.00 91.81 79 ILE A N 1
ATOM 604 C CA . ILE A 1 79 ? -10.883 2.039 0.491 1.00 91.81 79 ILE A CA 1
ATOM 605 C C . ILE A 1 79 ? -11.819 1.178 -0.365 1.0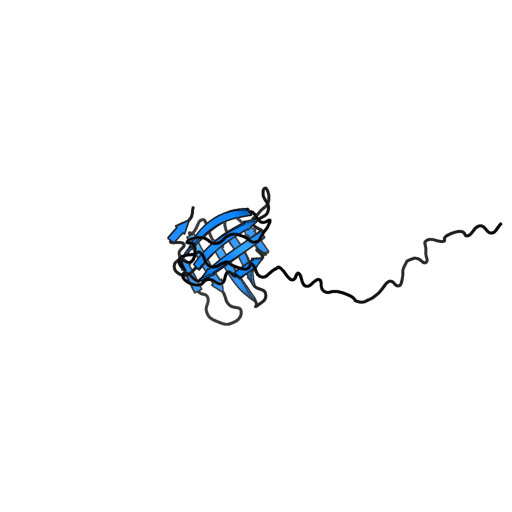0 91.81 79 ILE A C 1
ATOM 607 O O . ILE A 1 79 ? -12.509 1.694 -1.247 1.00 91.81 79 ILE A O 1
ATOM 611 N N . ARG A 1 80 ? -11.873 -0.128 -0.101 1.00 86.69 80 ARG A N 1
ATOM 612 C CA . ARG A 1 80 ? -12.702 -1.070 -0.861 1.00 86.69 80 ARG A CA 1
ATOM 613 C C . ARG A 1 80 ? -14.163 -0.628 -0.872 1.00 86.69 80 ARG A C 1
ATOM 615 O O . ARG A 1 80 ? -14.734 -0.249 0.149 1.00 86.69 80 ARG A O 1
ATOM 622 N N . GLY A 1 81 ? -14.760 -0.647 -2.062 1.00 82.69 81 GLY A N 1
ATOM 623 C CA . GLY A 1 81 ? -16.130 -0.179 -2.293 1.00 82.69 81 GLY A CA 1
ATOM 624 C C . GLY A 1 81 ? -16.297 1.346 -2.319 1.00 82.69 81 GLY A C 1
ATOM 625 O O . GLY A 1 81 ? -17.396 1.826 -2.589 1.00 82.69 81 GLY A O 1
ATOM 626 N N . LYS A 1 82 ? -15.237 2.129 -2.082 1.00 85.94 82 LYS A N 1
ATOM 627 C CA . LYS A 1 82 ? -15.241 3.586 -2.266 1.00 85.94 82 LYS A CA 1
ATOM 628 C C . LYS A 1 82 ? -14.632 3.944 -3.617 1.00 85.94 82 LYS A C 1
ATOM 630 O O . LYS A 1 82 ? -13.816 3.206 -4.153 1.00 85.94 82 LYS A O 1
ATOM 635 N N . ARG A 1 83 ? -15.049 5.082 -4.178 1.00 84.44 83 ARG A N 1
ATOM 636 C CA . ARG A 1 83 ? -14.541 5.582 -5.469 1.00 84.44 83 ARG A CA 1
ATOM 637 C C . ARG A 1 83 ? -13.273 6.420 -5.327 1.00 84.44 83 ARG A C 1
ATOM 639 O O . ARG A 1 83 ? -12.473 6.456 -6.252 1.00 84.44 83 ARG A O 1
ATOM 646 N N . GLN A 1 84 ? -13.098 7.078 -4.183 1.00 88.19 84 GLN A N 1
ATOM 647 C CA . GLN A 1 84 ? -11.987 7.994 -3.955 1.00 88.19 84 GLN A CA 1
ATOM 648 C C . GLN A 1 84 ? -10.659 7.240 -3.869 1.00 88.19 84 GLN A C 1
ATOM 650 O O . GLN A 1 84 ? -10.475 6.396 -2.991 1.00 88.19 84 GLN A O 1
ATOM 655 N N . VAL A 1 85 ? -9.745 7.590 -4.768 1.00 90.69 85 VAL A N 1
ATOM 656 C CA . VAL A 1 85 ? -8.350 7.154 -4.749 1.00 90.69 85 VAL A CA 1
ATOM 657 C C . VAL A 1 85 ? -7.516 8.250 -4.097 1.00 90.69 85 VAL A C 1
ATOM 659 O O . VAL A 1 85 ? -7.705 9.434 -4.371 1.00 90.69 85 VAL A O 1
ATOM 662 N N . VAL A 1 86 ? -6.593 7.848 -3.236 1.00 91.62 86 VAL A N 1
ATOM 663 C CA . VAL A 1 86 ? -5.574 8.704 -2.636 1.00 91.62 86 VAL A CA 1
ATOM 664 C C . VAL A 1 86 ? -4.224 8.244 -3.162 1.00 91.62 86 VAL A C 1
ATOM 666 O O . VAL A 1 86 ? -3.948 7.052 -3.209 1.00 91.62 86 VAL A O 1
ATOM 669 N N . THR A 1 87 ? -3.370 9.178 -3.552 1.00 93.75 87 THR A N 1
ATOM 670 C CA . THR A 1 87 ? -1.990 8.895 -3.953 1.00 93.75 87 THR A CA 1
ATOM 671 C C . THR A 1 87 ? -1.052 9.497 -2.929 1.00 93.75 87 THR A C 1
ATOM 673 O O . THR A 1 87 ? -1.179 10.677 -2.597 1.00 93.75 87 THR A O 1
ATOM 676 N N . VAL A 1 88 ? -0.123 8.697 -2.421 1.00 96.19 88 VAL A N 1
ATOM 677 C CA . VAL A 1 88 ? 0.877 9.139 -1.451 1.00 96.19 88 VAL A CA 1
ATOM 678 C C . VAL A 1 88 ? 2.283 8.883 -1.997 1.00 96.19 88 VAL A C 1
ATOM 680 O O . VAL A 1 88 ? 2.516 7.821 -2.578 1.00 96.19 88 VAL A O 1
ATOM 683 N N . PRO A 1 89 ? 3.216 9.838 -1.844 1.00 96.81 89 PRO A N 1
ATOM 684 C CA . PRO A 1 89 ? 4.595 9.650 -2.268 1.00 96.81 89 PRO A CA 1
ATOM 685 C C . PRO A 1 89 ? 5.281 8.575 -1.429 1.00 96.81 89 PRO A C 1
ATOM 687 O O . PRO A 1 89 ? 5.143 8.548 -0.200 1.00 96.81 89 PRO A O 1
ATOM 690 N N . ILE A 1 90 ? 6.025 7.705 -2.108 1.00 97.75 90 ILE A N 1
ATOM 691 C CA . ILE A 1 90 ? 6.952 6.765 -1.484 1.00 97.75 90 ILE A CA 1
ATOM 692 C C . ILE A 1 90 ? 8.213 7.553 -1.126 1.00 97.75 90 ILE A C 1
ATOM 694 O O . ILE A 1 90 ? 8.792 8.239 -1.961 1.00 97.75 90 ILE A O 1
ATOM 698 N N . LEU A 1 91 ? 8.590 7.502 0.148 1.00 97.50 91 LEU A N 1
ATOM 699 C CA . LEU A 1 91 ? 9.765 8.178 0.692 1.00 97.50 91 LEU A CA 1
ATOM 700 C C . LEU A 1 91 ? 11.012 7.299 0.600 1.00 97.50 91 LEU A C 1
ATOM 702 O O . LEU A 1 91 ? 12.117 7.811 0.460 1.00 97.50 91 LEU A O 1
ATOM 706 N N . SER A 1 92 ? 10.831 5.985 0.721 1.00 97.25 92 SER A N 1
ATOM 707 C CA . SER A 1 92 ? 11.895 5.001 0.574 1.00 97.25 92 SER A CA 1
ATOM 708 C C . SER A 1 92 ? 11.326 3.621 0.262 1.00 97.25 92 SER A C 1
ATOM 710 O O . SER A 1 92 ? 10.186 3.297 0.622 1.00 97.25 92 SER A O 1
ATOM 712 N N . SER A 1 93 ? 12.149 2.803 -0.387 1.00 96.19 93 SER A N 1
ATOM 713 C CA . SER A 1 93 ? 11.890 1.392 -0.631 1.00 96.19 93 SER A CA 1
ATOM 714 C C . SER A 1 93 ? 13.127 0.571 -0.237 1.00 96.19 93 SER A C 1
ATOM 716 O O . SER A 1 93 ? 14.252 1.056 -0.345 1.00 96.19 93 SER A O 1
ATOM 718 N N . GLN A 1 94 ? 12.926 -0.625 0.318 1.00 94.88 94 GLN A N 1
ATOM 719 C CA . GLN A 1 94 ? 13.995 -1.590 0.594 1.00 94.88 94 GLN A CA 1
ATOM 720 C C . GLN A 1 94 ? 13.398 -2.994 0.708 1.00 94.88 94 GLN A C 1
ATOM 722 O O . GLN A 1 94 ? 12.425 -3.169 1.438 1.00 94.88 94 GLN A O 1
ATOM 727 N N . ASP A 1 95 ? 13.986 -3.983 0.030 1.00 92.44 95 ASP A N 1
ATOM 728 C CA . ASP A 1 95 ? 13.623 -5.407 0.132 1.00 92.44 95 ASP A CA 1
ATOM 729 C C . ASP A 1 95 ? 12.103 -5.657 0.063 1.00 92.44 95 ASP A C 1
ATOM 731 O O . ASP A 1 95 ? 11.515 -6.252 0.968 1.00 92.44 95 ASP A O 1
ATOM 735 N N . ASP A 1 96 ? 11.444 -5.146 -0.983 1.00 94.12 96 ASP A N 1
ATOM 736 C CA . ASP A 1 96 ? 9.993 -5.271 -1.207 1.00 94.12 96 ASP A CA 1
ATOM 737 C C . ASP A 1 96 ? 9.095 -4.550 -0.174 1.00 94.12 96 ASP A C 1
ATOM 739 O O . ASP A 1 96 ? 7.867 -4.755 -0.133 1.00 94.12 96 ASP A O 1
ATOM 743 N N . VAL A 1 97 ? 9.696 -3.691 0.658 1.00 97.31 97 VAL A N 1
ATOM 744 C CA . VAL A 1 97 ? 9.026 -2.854 1.655 1.00 97.31 97 VAL A CA 1
ATOM 745 C C . VAL A 1 97 ? 9.032 -1.395 1.219 1.00 97.31 97 VAL A C 1
ATOM 747 O O . VAL A 1 97 ? 10.082 -0.785 1.041 1.00 97.31 97 VAL A O 1
ATOM 750 N N . TYR A 1 98 ? 7.844 -0.805 1.135 1.00 98.12 98 TYR A N 1
ATOM 751 C CA . TYR A 1 98 ? 7.632 0.574 0.707 1.00 98.12 98 TYR A CA 1
ATOM 752 C C . TYR A 1 98 ? 7.126 1.420 1.871 1.00 98.12 98 TYR A C 1
ATOM 754 O O . TYR A 1 98 ? 6.117 1.090 2.508 1.00 98.12 98 TYR A O 1
ATOM 762 N N . PHE A 1 99 ? 7.805 2.535 2.126 1.00 98.25 99 PHE A N 1
ATOM 763 C CA . PHE A 1 99 ? 7.404 3.528 3.113 1.00 98.25 99 PHE A CA 1
ATOM 764 C C . PHE A 1 99 ? 6.871 4.760 2.401 1.00 98.25 99 PHE A C 1
ATOM 766 O O . PHE A 1 99 ? 7.575 5.385 1.616 1.00 98.25 99 PHE A O 1
ATOM 773 N N . ALA A 1 100 ? 5.632 5.134 2.693 1.00 98.12 100 ALA A N 1
ATOM 774 C CA . ALA A 1 100 ? 4.994 6.305 2.110 1.00 98.12 100 ALA A CA 1
ATOM 775 C C . ALA A 1 100 ? 4.370 7.185 3.189 1.00 98.12 100 ALA A C 1
ATOM 777 O O . ALA A 1 100 ? 3.997 6.711 4.266 1.00 98.12 100 ALA A O 1
ATOM 778 N N . GLN A 1 101 ? 4.221 8.476 2.905 1.00 97.38 101 GLN A N 1
ATOM 779 C CA . GLN A 1 101 ? 3.593 9.410 3.834 1.00 97.38 101 GLN A CA 1
ATOM 780 C C . GLN A 1 101 ? 2.695 10.392 3.091 1.00 97.38 101 GLN A C 1
ATOM 782 O O . GLN A 1 101 ? 3.089 11.029 2.122 1.00 97.38 101 GLN A O 1
ATOM 787 N N . SER A 1 102 ? 1.462 10.524 3.566 1.00 95.81 102 SER A N 1
ATOM 788 C CA . SER A 1 102 ? 0.535 11.547 3.073 1.00 95.81 102 SER A CA 1
ATOM 789 C C . SER A 1 102 ? 0.843 12.925 3.665 1.00 95.81 102 SER A C 1
ATOM 791 O O . SER A 1 102 ? 1.386 13.030 4.764 1.00 95.81 102 SER A O 1
ATOM 793 N N . ALA A 1 103 ? 0.382 13.989 3.003 1.00 93.50 103 ALA A N 1
ATOM 794 C CA . ALA A 1 103 ? 0.558 15.372 3.462 1.00 93.50 103 ALA A CA 1
ATOM 795 C C . ALA A 1 103 ? -0.001 15.648 4.875 1.00 93.50 103 ALA A C 1
ATOM 797 O O . ALA A 1 103 ? 0.479 16.536 5.575 1.00 93.50 103 ALA A O 1
ATOM 798 N N . ASN A 1 104 ? -0.995 14.876 5.332 1.00 93.19 104 ASN A N 1
ATOM 799 C CA . ASN A 1 104 ? -1.550 15.016 6.682 1.00 93.19 104 ASN A CA 1
ATOM 800 C C . ASN A 1 104 ? -0.728 14.288 7.771 1.00 93.19 104 ASN A C 1
ATOM 802 O O . ASN A 1 104 ? -1.096 14.325 8.947 1.00 93.19 104 ASN A O 1
ATOM 806 N N . GLY A 1 105 ? 0.376 13.637 7.393 1.00 94.69 105 GLY A N 1
ATOM 807 C CA . GLY A 1 105 ? 1.268 12.900 8.286 1.00 94.69 105 GLY A CA 1
ATOM 808 C C . GLY A 1 105 ? 0.861 11.449 8.546 1.00 94.69 105 GLY A C 1
ATOM 809 O O . GLY A 1 105 ? 1.446 10.817 9.421 1.00 94.69 105 GLY A O 1
ATOM 810 N N . THR A 1 106 ? -0.124 10.896 7.830 1.00 97.19 106 THR A N 1
ATOM 811 C CA . THR A 1 106 ? -0.395 9.449 7.879 1.00 97.19 106 THR A CA 1
ATOM 812 C C . THR A 1 106 ? 0.709 8.704 7.142 1.00 97.19 106 THR A C 1
ATOM 814 O O . THR A 1 106 ? 0.923 8.963 5.954 1.00 97.19 106 THR A O 1
ATOM 817 N N . ALA A 1 107 ? 1.387 7.803 7.849 1.00 98.12 107 ALA A N 1
ATOM 818 C CA . ALA A 1 107 ? 2.436 6.943 7.323 1.00 98.12 107 ALA A CA 1
ATOM 819 C C . ALA A 1 107 ? 1.874 5.575 6.917 1.00 98.12 107 ALA A C 1
ATOM 821 O O . ALA A 1 107 ? 1.014 5.007 7.595 1.00 98.12 107 ALA A O 1
ATOM 822 N N . TYR A 1 108 ? 2.399 5.044 5.822 1.00 98.25 108 TYR A N 1
ATOM 823 C CA . TYR A 1 108 ? 2.045 3.760 5.243 1.00 98.25 108 TYR A CA 1
ATOM 824 C C . TYR A 1 108 ? 3.316 2.928 5.132 1.00 98.25 108 TYR A C 1
ATOM 826 O O . TYR A 1 108 ? 4.332 3.408 4.634 1.00 98.25 108 TYR A O 1
ATOM 834 N N . LYS A 1 109 ? 3.249 1.681 5.588 1.00 98.31 109 LYS A N 1
ATOM 835 C CA . LYS A 1 109 ? 4.279 0.671 5.356 1.00 98.31 109 LYS A CA 1
ATOM 836 C C . LYS A 1 109 ? 3.633 -0.502 4.641 1.00 98.31 109 LYS A C 1
ATOM 838 O O . LYS A 1 109 ? 2.819 -1.201 5.248 1.00 98.31 109 LYS A O 1
ATOM 843 N N . LEU A 1 110 ? 3.979 -0.697 3.378 1.00 98.06 110 LEU A N 1
ATOM 844 C CA . LEU A 1 110 ? 3.541 -1.833 2.579 1.00 98.06 110 LEU A CA 1
ATOM 845 C C . LEU A 1 110 ? 4.691 -2.828 2.479 1.00 98.06 110 LEU A C 1
ATOM 847 O O . LEU A 1 110 ? 5.739 -2.491 1.952 1.00 98.06 110 LEU A O 1
ATOM 851 N N . ASP A 1 111 ? 4.489 -4.035 2.989 1.00 97.38 111 ASP A N 1
ATOM 852 C CA . ASP A 1 111 ? 5.442 -5.137 2.894 1.00 97.38 111 ASP A CA 1
ATOM 853 C C . ASP A 1 111 ? 4.826 -6.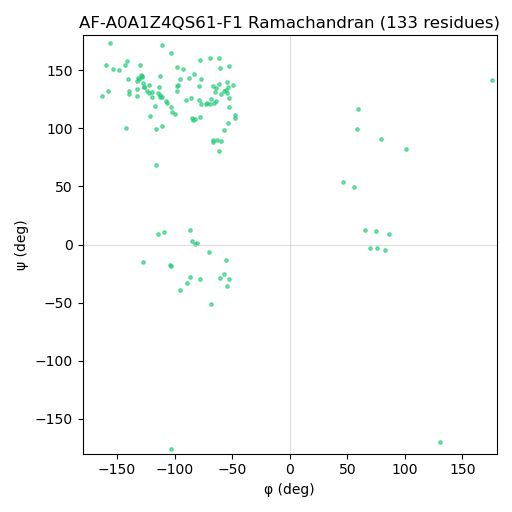188 1.968 1.00 97.38 111 ASP A C 1
ATOM 855 O O . ASP A 1 111 ? 3.868 -6.881 2.340 1.00 97.38 111 ASP A O 1
ATOM 859 N N . THR A 1 112 ? 5.298 -6.227 0.720 1.00 94.81 112 THR A N 1
ATOM 860 C CA . THR A 1 112 ? 4.688 -7.084 -0.308 1.00 94.81 112 THR A CA 1
ATOM 861 C C . THR A 1 112 ? 5.108 -8.547 -0.141 1.00 94.81 112 THR A C 1
ATOM 863 O O . THR A 1 112 ? 4.286 -9.441 -0.351 1.00 94.81 112 THR A O 1
ATOM 866 N N . ASN A 1 113 ? 6.310 -8.794 0.387 1.00 94.19 113 ASN A N 1
ATOM 867 C CA . ASN A 1 113 ? 6.813 -10.124 0.723 1.00 94.19 113 ASN A CA 1
ATOM 868 C C . ASN A 1 113 ? 6.043 -10.739 1.908 1.00 94.19 113 ASN A C 1
ATOM 870 O O . ASN A 1 113 ? 5.463 -11.823 1.801 1.00 94.19 113 ASN A O 1
ATOM 874 N N . LYS A 1 114 ? 5.918 -10.006 3.022 1.00 95.44 114 LYS A N 1
ATOM 875 C CA . LYS A 1 114 ? 5.156 -10.447 4.208 1.00 95.44 114 LYS A CA 1
ATOM 876 C C . LYS A 1 114 ? 3.650 -10.232 4.079 1.00 95.44 114 LYS A C 1
ATOM 878 O O . LYS A 1 114 ? 2.906 -10.559 5.008 1.00 95.44 114 LYS A O 1
ATOM 883 N N . LYS A 1 115 ? 3.183 -9.709 2.943 1.00 95.19 115 LYS A N 1
ATOM 884 C CA . LYS A 1 115 ? 1.764 -9.575 2.592 1.00 95.19 115 LYS A CA 1
ATOM 885 C C . LYS A 1 115 ? 0.962 -8.795 3.637 1.00 95.19 115 LYS A C 1
ATOM 887 O O . LYS A 1 115 ? -0.112 -9.236 4.061 1.00 95.19 115 LYS A O 1
ATOM 892 N N . PHE A 1 116 ? 1.441 -7.621 4.046 1.00 96.81 116 PHE A N 1
ATOM 893 C CA . PHE A 1 116 ? 0.667 -6.728 4.913 1.00 96.81 116 PHE A CA 1
ATOM 894 C C . PHE A 1 116 ? 0.858 -5.243 4.595 1.00 96.81 116 PHE A C 1
ATOM 896 O O . PHE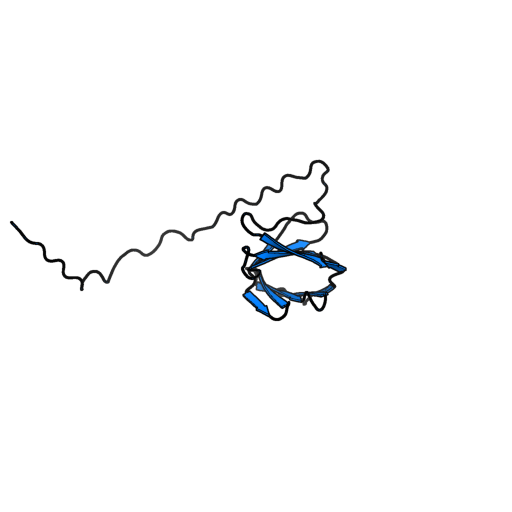 A 1 116 ? 1.899 -4.801 4.120 1.00 96.81 116 PHE A O 1
ATOM 903 N N . LEU A 1 117 ? -0.160 -4.460 4.943 1.00 97.88 117 LEU A N 1
ATOM 904 C CA . LEU A 1 117 ? -0.143 -3.004 4.971 1.00 97.88 117 LEU A CA 1
ATOM 905 C C . LEU A 1 117 ? -0.296 -2.536 6.421 1.00 97.88 117 LEU A C 1
ATOM 907 O O . LEU A 1 117 ? -1.209 -2.966 7.121 1.00 97.88 117 LEU A O 1
ATOM 911 N N . SER A 1 118 ? 0.570 -1.636 6.876 1.00 98.12 118 SER A N 1
ATOM 912 C CA . SER A 1 118 ? 0.424 -0.920 8.145 1.00 98.12 118 SER A CA 1
ATOM 913 C C . SER A 1 118 ? 0.136 0.549 7.866 1.00 98.12 118 SER A C 1
ATOM 915 O O . SER A 1 118 ? 0.897 1.198 7.154 1.00 98.12 118 SER A O 1
ATOM 917 N N . ILE A 1 119 ? -0.932 1.080 8.455 1.00 97.88 119 ILE A N 1
ATOM 918 C CA . ILE A 1 119 ? -1.333 2.484 8.339 1.00 97.88 119 ILE A CA 1
ATOM 919 C C . ILE A 1 119 ? -1.256 3.110 9.728 1.00 97.88 119 ILE A C 1
ATOM 921 O O . ILE A 1 119 ? -1.951 2.680 10.655 1.00 97.88 119 ILE A O 1
ATOM 925 N N . GLN A 1 120 ? -0.415 4.130 9.866 1.00 98.06 120 GLN A N 1
ATOM 926 C CA . GLN A 1 120 ? -0.210 4.891 11.090 1.00 98.06 120 GLN A CA 1
ATOM 927 C C . GLN A 1 120 ? -0.647 6.345 10.870 1.00 98.06 120 GLN A C 1
ATOM 929 O O . GLN A 1 120 ? 0.109 7.138 10.307 1.00 98.06 120 GLN A O 1
ATOM 934 N N . PRO A 1 121 ? -1.860 6.720 11.304 1.00 96.19 121 PRO A N 1
ATOM 935 C CA . PRO A 1 121 ? -2.299 8.110 11.293 1.00 96.19 121 PRO A CA 1
ATOM 936 C C . PRO A 1 121 ? -1.398 8.990 12.167 1.00 96.19 121 PRO A C 1
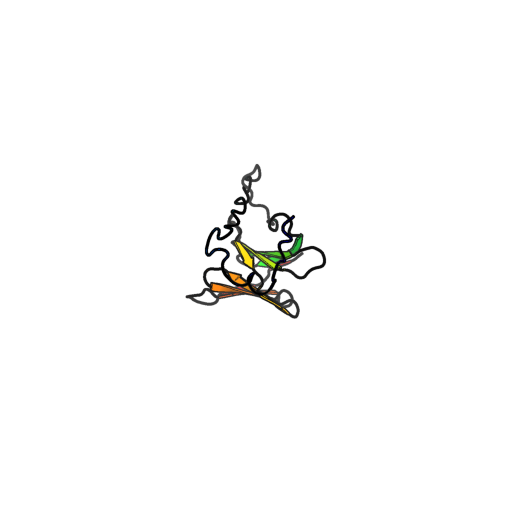ATOM 938 O O . PRO A 1 121 ? -0.884 8.532 13.187 1.00 96.19 121 PRO A O 1
ATOM 941 N N . LYS A 1 122 ? -1.289 10.284 11.834 1.00 94.31 122 LYS A N 1
ATOM 942 C CA . LYS A 1 122 ? -0.564 11.275 12.658 1.00 94.31 122 LYS A CA 1
ATOM 943 C C . LYS A 1 122 ? -1.058 11.311 14.111 1.00 94.31 122 LYS A C 1
ATOM 945 O O . LYS A 1 122 ? -0.281 11.538 15.033 1.00 94.31 122 LYS A O 1
ATOM 950 N N . LYS A 1 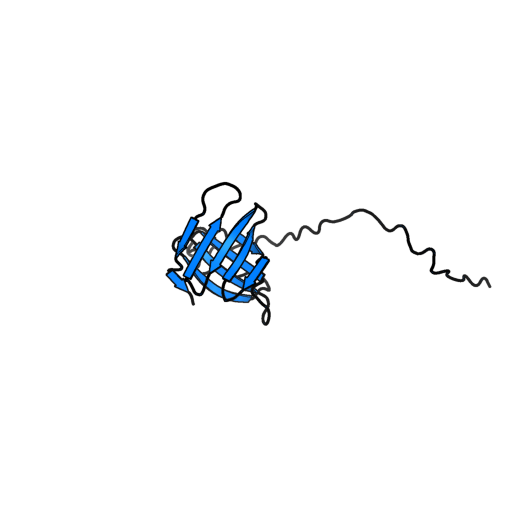123 ? -2.363 11.108 14.310 1.00 93.81 123 LYS A N 1
ATOM 951 C CA . LYS A 1 123 ? -3.003 10.924 15.617 1.00 93.81 123 LYS A CA 1
ATOM 952 C C . LYS A 1 123 ? -3.935 9.723 15.533 1.00 93.81 123 LYS A C 1
ATOM 954 O O . LYS A 1 123 ? -4.794 9.689 14.657 1.00 93.81 123 LYS A O 1
ATOM 959 N N . GLY A 1 124 ? -3.798 8.771 16.450 1.00 93.19 124 GLY A N 1
ATOM 960 C CA . GLY A 1 124 ? -4.668 7.599 16.525 1.00 93.19 124 GLY A CA 1
ATOM 961 C C . GLY A 1 124 ? -3.900 6.288 16.632 1.00 93.19 124 GLY A C 1
ATOM 9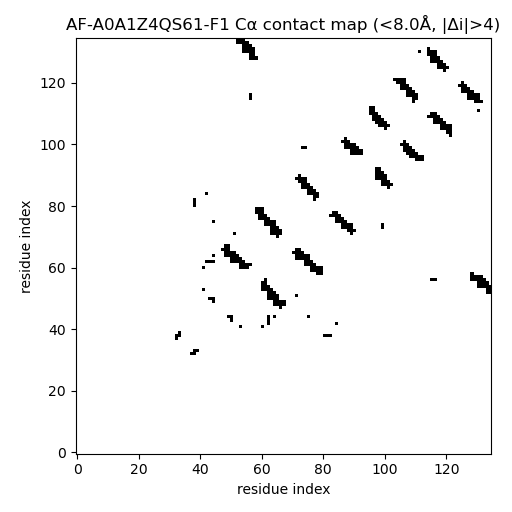62 O O . GLY A 1 124 ? -2.692 6.269 16.858 1.00 93.19 124 GLY A O 1
ATOM 963 N N . LYS A 1 125 ? -4.630 5.178 16.499 1.00 95.25 125 LYS A N 1
ATOM 964 C CA . LYS A 1 125 ? -4.066 3.828 16.589 1.00 95.25 125 LYS A CA 1
ATOM 965 C C . LYS A 1 125 ? -3.556 3.362 15.229 1.00 95.25 125 LYS A C 1
ATOM 967 O O . LYS A 1 125 ? -4.183 3.616 14.203 1.00 95.25 125 LYS A O 1
ATOM 972 N N . ILE A 1 126 ? -2.445 2.630 15.253 1.00 96.12 126 ILE A N 1
ATOM 973 C CA . ILE A 1 126 ? -1.932 1.916 14.084 1.00 96.12 126 ILE A CA 1
ATOM 974 C C . ILE A 1 126 ? -2.942 0.838 13.692 1.00 96.12 126 ILE A C 1
ATOM 976 O O . ILE A 1 126 ? -3.435 0.097 14.544 1.00 96.12 126 ILE A O 1
ATOM 980 N N . SER A 1 127 ? -3.222 0.735 12.398 1.00 97.00 127 SER A N 1
ATOM 981 C CA . SER A 1 127 ? -3.993 -0.364 11.825 1.00 97.00 127 SER A CA 1
ATOM 982 C C . SER A 1 127 ? -3.101 -1.213 10.930 1.00 97.00 127 SER A C 1
ATOM 984 O O . SER A 1 127 ? -2.180 -0.703 10.293 1.00 97.00 127 SER A O 1
ATOM 986 N N . ARG A 1 128 ? -3.348 -2.523 10.920 1.00 97.31 128 ARG A N 1
ATOM 987 C CA . ARG A 1 128 ? -2.643 -3.482 10.070 1.00 97.31 128 ARG A CA 1
ATOM 988 C C . ARG A 1 128 ? -3.651 -4.301 9.292 1.00 97.31 128 ARG A C 1
ATOM 990 O O . ARG A 1 128 ? -4.673 -4.717 9.835 1.00 97.31 128 ARG A O 1
ATOM 997 N N . GLU A 1 129 ? -3.345 -4.536 8.031 1.00 96.62 129 GLU A N 1
ATOM 998 C CA . GLU A 1 129 ? -4.213 -5.224 7.093 1.00 96.62 129 GLU A CA 1
ATOM 999 C C . GLU A 1 129 ? -3.414 -6.281 6.353 1.00 96.62 129 GLU A C 1
ATOM 1001 O O . GLU A 1 129 ? -2.310 -6.023 5.883 1.00 96.62 129 GLU A O 1
ATOM 1006 N N . LYS A 1 130 ? -3.980 -7.480 6.240 1.00 96.44 130 LYS A N 1
ATOM 1007 C CA . LYS A 1 130 ? -3.383 -8.558 5.457 1.00 96.44 130 LYS A CA 1
ATOM 1008 C C . LYS A 1 130 ? -3.670 -8.323 3.977 1.00 96.44 130 LYS A C 1
ATOM 1010 O O . LYS A 1 130 ? -4.812 -8.022 3.625 1.00 96.44 130 LYS A O 1
ATOM 1015 N N . VAL A 1 131 ? -2.664 -8.511 3.130 1.00 95.00 131 VAL A N 1
ATOM 1016 C CA . VAL A 1 131 ? -2.831 -8.627 1.679 1.00 95.00 131 VAL A CA 1
ATOM 1017 C C . VAL A 1 131 ? -3.453 -9.994 1.388 1.00 95.00 131 VAL A C 1
ATOM 1019 O O . VAL A 1 131 ? -2.923 -11.036 1.776 1.00 95.00 131 VAL A O 1
ATOM 1022 N N . VAL A 1 132 ? -4.617 -9.982 0.748 1.00 94.62 132 VAL A N 1
ATOM 1023 C CA . VAL A 1 132 ? -5.425 -11.166 0.425 1.00 94.62 132 VAL A CA 1
ATOM 1024 C C . VAL A 1 132 ? -5.327 -11.566 -1.045 1.00 94.62 132 VAL A C 1
ATOM 1026 O O . VAL A 1 132 ? -5.651 -12.701 -1.375 1.00 94.62 132 VAL A O 1
ATOM 1029 N N . ALA A 1 133 ? -4.871 -10.663 -1.911 1.00 89.81 133 ALA A N 1
ATOM 1030 C CA . ALA A 1 133 ? -4.562 -10.949 -3.306 1.00 89.81 133 ALA A CA 1
ATOM 1031 C C . ALA A 1 133 ? -3.496 -9.976 -3.825 1.00 89.81 133 ALA A C 1
ATOM 1033 O O . ALA A 1 133 ? -3.422 -8.834 -3.368 1.00 89.81 133 ALA A O 1
ATOM 1034 N N . SER A 1 134 ? -2.708 -10.438 -4.785 1.00 90.44 134 SER A N 1
ATOM 1035 C CA . SER A 1 134 ? -1.800 -9.651 -5.619 1.00 90.44 134 SER A CA 1
ATOM 1036 C C . SER A 1 134 ? -1.844 -10.222 -7.036 1.00 90.44 134 SER A C 1
ATOM 1038 O O . SER A 1 134 ? -2.274 -11.372 -7.196 1.00 90.44 134 SER A O 1
ATOM 1040 N N . ASP A 1 135 ? -1.476 -9.427 -8.036 1.00 85.19 135 ASP A N 1
ATOM 1041 C CA . ASP A 1 135 ? -1.208 -9.939 -9.384 1.00 85.19 135 ASP A CA 1
ATOM 1042 C C . ASP A 1 135 ? 0.203 -10.527 -9.530 1.00 85.19 135 ASP A C 1
ATOM 1044 O O . ASP A 1 135 ? 1.006 -10.392 -8.574 1.00 85.19 135 ASP A O 1
#

Radius of gyration: 22.01 Å; Cα contacts (8 Å, |Δi|>4): 225; chains: 1; bounding box: 56×66×47 Å

Sequence (135 aa):
MLSVQFNYKQVLNLACISVGFVFFLTPAANSQPFPNG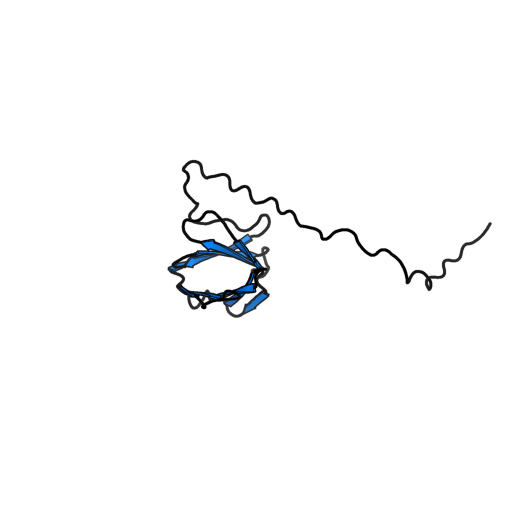STPKFFICPQGITRFATLVTTKHDLNLCGQEGEEATLLALRIRGKRQVVTVPILSSQDDVYFAQSANGTAYKLDTNKKFLSIQPKKGKISREKVVASD

Secondary structure (DSSP, 8-state):
-------GGG-SS---S--------------PPPTTSPPPSSPPPSTT-EEEEEEEESSEEEEEEE-TTS-EEEEEEEETT---EEEEEEEEEETTEEEEE-TTS-EEEEETTTTEEEEE-SSS--EEEEEEEE-

Solvent-accessible surface area (backbone atoms only — not comparable to full-atom values): 8409 Å² total; per-residue (Å²): 137,86,84,81,80,86,71,80,88,69,81,83,73,88,83,76,82,84,86,75,83,78,73,78,76,64,76,73,77,78,73,72,73,46,96,80,75,55,77,64,97,66,82,80,52,62,91,94,37,41,71,79,46,45,40,29,39,82,58,34,40,37,34,37,20,18,50,87,98,56,69,66,47,31,44,34,38,24,48,66,95,53,88,65,70,46,78,25,48,40,78,48,74,58,95,64,28,40,36,27,46,38,97,82,50,34,35,35,40,39,31,66,82,82,30,32,38,37,41,35,47,68,75,75,72,74,45,77,36,50,48,78,47,64,120

Mean predicted aligned error: 12.92 Å

Foldseek 3Di:
DDDDDDDPPPPPDDDDDDDDPPPPPPPPPPPDQDPVNDQPPADADPPQWDWDKWWDWPFKTWTQIHHPPDGRQWIWIDTPPDNDIDIWGFPDDDDQWTWTADPQGWIWIDRVPQQKIWIRGPDDDIDMIGTPDMD

Nearest PDB structures (foldseek):
  5chb-assembly1_C  TM=4.256E-01  e=2.534E+00  synthetic construct
  3wwa-assembly1_A  TM=4.256E-01  e=4.286E+00  unclassified
  1rwl-assembly1_A  TM=3.691E-01  e=3.295E+00  Mycobacterium tuberculosis
  7zpz-assembly1_A  TM=3.915E-01  e=6.877E+00  synthetic construct
  1rwi-assembly1_B  TM=3.348E-01  e=5.017E+00  Mycobacterium tuberculosis